Protein AF-A0A931D4Q6-F1 (afdb_monomer_lite)

Structure (mmCIF, N/CA/C/O backbone):
data_AF-A0A931D4Q6-F1
#
_entry.id   AF-A0A931D4Q6-F1
#
loop_
_atom_site.group_PDB
_atom_site.id
_atom_site.type_symbol
_atom_site.label_atom_id
_atom_site.label_alt_id
_atom_site.label_comp_id
_atom_site.label_asym_id
_atom_site.label_entity_id
_atom_site.label_seq_id
_atom_site.pdbx_PDB_ins_code
_atom_site.Cartn_x
_atom_site.Cartn_y
_atom_site.Cartn_z
_atom_site.occupancy
_atom_site.B_iso_or_equiv
_atom_site.auth_seq_id
_atom_site.auth_comp_id
_atom_site.auth_asym_id
_atom_site.auth_atom_id
_atom_site.pdbx_PDB_model_num
ATOM 1 N N . MET A 1 1 ? 23.719 5.976 -15.343 1.00 78.69 1 MET A N 1
ATOM 2 C CA . MET A 1 1 ? 23.762 5.228 -14.069 1.00 78.69 1 MET A CA 1
ATOM 3 C C . MET A 1 1 ? 22.347 4.775 -13.748 1.00 78.69 1 MET A C 1
ATOM 5 O O . MET A 1 1 ? 21.441 5.585 -13.925 1.00 78.69 1 MET A O 1
ATOM 9 N N . TYR A 1 2 ? 22.153 3.505 -13.387 1.00 83.56 2 TYR A N 1
ATOM 10 C CA . TYR A 1 2 ? 20.836 2.951 -13.054 1.00 83.56 2 TYR A CA 1
ATOM 11 C C . TYR A 1 2 ? 20.395 3.385 -11.654 1.00 83.56 2 TYR A C 1
ATOM 13 O O . TYR A 1 2 ? 21.228 3.593 -10.770 1.00 83.56 2 TYR A O 1
ATOM 21 N N . THR A 1 3 ? 19.091 3.566 -11.468 1.00 85.38 3 THR A N 1
ATOM 22 C CA . THR A 1 3 ? 18.492 3.861 -10.164 1.00 85.38 3 THR A CA 1
ATOM 23 C C . THR A 1 3 ? 18.219 2.570 -9.409 1.00 85.38 3 THR A C 1
ATOM 25 O O . THR A 1 3 ? 17.845 1.569 -10.011 1.00 85.38 3 THR A O 1
ATOM 28 N N . HIS A 1 4 ? 18.398 2.580 -8.091 1.00 84.50 4 HIS A N 1
ATOM 29 C CA . HIS A 1 4 ? 18.033 1.431 -7.271 1.00 84.50 4 HIS A CA 1
ATOM 30 C C . HIS A 1 4 ? 16.510 1.262 -7.248 1.00 84.50 4 HIS A C 1
ATOM 32 O O . HIS A 1 4 ? 15.784 2.244 -7.085 1.00 84.50 4 HIS A O 1
ATOM 38 N N . VAL A 1 5 ? 16.045 0.026 -7.400 1.00 84.94 5 VAL A N 1
ATOM 39 C CA . VAL A 1 5 ? 14.628 -0.324 -7.376 1.00 84.94 5 VAL A CA 1
ATOM 40 C C . VAL A 1 5 ? 14.396 -1.289 -6.224 1.00 84.94 5 VAL A C 1
ATOM 42 O O . VAL A 1 5 ? 15.001 -2.356 -6.167 1.00 84.94 5 VAL A O 1
ATOM 45 N N . ASP A 1 6 ? 13.523 -0.897 -5.303 1.00 86.38 6 ASP A N 1
ATOM 46 C CA . ASP A 1 6 ? 13.197 -1.676 -4.113 1.00 86.38 6 ASP A CA 1
ATOM 47 C C . ASP A 1 6 ? 11.685 -1.902 -4.030 1.00 86.38 6 ASP A C 1
ATOM 49 O O . ASP A 1 6 ? 10.923 -1.034 -3.601 1.00 86.38 6 ASP A O 1
ATOM 53 N N . TYR A 1 7 ? 11.263 -3.098 -4.439 1.00 85.44 7 TYR A N 1
ATOM 54 C CA . TYR A 1 7 ? 9.887 -3.573 -4.292 1.00 85.44 7 TYR A CA 1
ATOM 55 C C . TYR A 1 7 ? 9.625 -4.250 -2.949 1.00 85.44 7 TYR A C 1
ATOM 57 O O . TYR A 1 7 ? 8.474 -4.347 -2.518 1.00 85.44 7 TYR A O 1
ATOM 65 N N . LEU A 1 8 ? 10.674 -4.720 -2.272 1.00 88.50 8 LEU A N 1
ATOM 66 C CA . LEU A 1 8 ? 10.528 -5.517 -1.064 1.00 88.50 8 LEU A CA 1
ATOM 67 C C . LEU A 1 8 ? 10.003 -4.654 0.079 1.00 88.50 8 LEU A C 1
ATOM 69 O O . LEU A 1 8 ? 9.020 -5.019 0.723 1.00 88.50 8 LEU A O 1
ATOM 73 N N . THR A 1 9 ? 10.612 -3.491 0.304 1.00 90.12 9 THR A N 1
ATOM 74 C CA . THR A 1 9 ? 10.195 -2.575 1.371 1.00 90.12 9 THR A CA 1
ATOM 75 C C . THR A 1 9 ? 8.716 -2.179 1.272 1.00 90.12 9 THR A C 1
ATOM 77 O O . THR A 1 9 ? 7.994 -2.366 2.259 1.00 90.12 9 THR A O 1
ATOM 80 N N . PRO A 1 10 ? 8.205 -1.669 0.132 1.00 91.62 10 PRO A N 1
ATOM 81 C CA . PRO A 1 10 ? 6.794 -1.308 0.035 1.00 91.62 10 PRO A CA 1
ATOM 82 C C . PRO A 1 10 ? 5.855 -2.518 0.118 1.00 91.62 10 PRO A C 1
ATOM 84 O O . PRO A 1 10 ? 4.801 -2.416 0.749 1.00 91.62 10 PRO A O 1
ATOM 87 N N . MET A 1 11 ? 6.232 -3.682 -0.426 1.00 89.75 11 MET A N 1
ATOM 88 C CA . MET A 1 11 ? 5.431 -4.905 -0.276 1.00 89.75 11 MET A CA 1
ATOM 89 C C . MET A 1 11 ? 5.338 -5.364 1.181 1.00 89.75 11 MET A C 1
ATOM 91 O O . MET A 1 11 ? 4.255 -5.719 1.647 1.00 89.75 11 MET A O 1
ATOM 95 N N . VAL A 1 12 ? 6.442 -5.308 1.930 1.00 92.69 12 VAL A N 1
ATOM 96 C CA . VAL A 1 12 ? 6.457 -5.629 3.364 1.00 92.69 12 VAL A CA 1
ATOM 97 C C . VAL A 1 12 ? 5.574 -4.655 4.146 1.00 92.69 12 VAL A C 1
ATOM 99 O O . VAL A 1 12 ? 4.823 -5.089 5.019 1.00 92.69 12 VAL A O 1
ATOM 102 N N . GLN A 1 13 ? 5.598 -3.360 3.814 1.00 91.81 13 GLN A N 1
ATOM 103 C CA . GLN A 1 13 ? 4.713 -2.365 4.434 1.00 91.81 13 GLN A CA 1
ATOM 104 C C . GLN A 1 13 ? 3.234 -2.672 4.175 1.00 91.81 13 GLN A C 1
ATOM 106 O O . GLN A 1 13 ? 2.431 -2.639 5.108 1.00 91.81 13 GLN A O 1
ATOM 111 N N . LEU A 1 14 ? 2.871 -3.034 2.941 1.00 93.12 14 LEU A N 1
ATOM 112 C CA . LEU A 1 14 ? 1.502 -3.434 2.604 1.00 93.12 14 LEU A CA 1
ATOM 113 C C . LEU A 1 14 ? 1.090 -4.723 3.323 1.00 93.12 14 LEU A C 1
ATOM 115 O O . LEU A 1 14 ? -0.003 -4.787 3.884 1.00 93.12 14 LEU A O 1
ATOM 119 N N . GLY A 1 15 ? 1.970 -5.724 3.379 1.00 92.56 15 GLY A N 1
ATOM 120 C CA . GLY A 1 15 ? 1.729 -6.959 4.127 1.00 92.56 15 GLY A CA 1
ATOM 121 C C . GLY A 1 15 ? 1.509 -6.699 5.621 1.00 92.56 15 GLY A C 1
ATOM 122 O O . GLY A 1 15 ? 0.535 -7.181 6.204 1.00 92.56 15 GLY A O 1
ATOM 123 N N . ALA A 1 16 ? 2.356 -5.870 6.237 1.00 93.31 16 ALA A N 1
ATOM 124 C CA . ALA A 1 16 ? 2.199 -5.448 7.626 1.00 93.31 16 ALA A CA 1
ATOM 125 C C . ALA A 1 16 ? 0.885 -4.683 7.849 1.00 93.31 16 ALA A C 1
ATOM 127 O O . ALA A 1 16 ? 0.203 -4.905 8.852 1.00 93.31 16 ALA A O 1
ATOM 128 N N . ALA A 1 17 ? 0.484 -3.837 6.896 1.00 94.12 17 ALA A N 1
ATOM 129 C CA . ALA A 1 17 ? -0.788 -3.131 6.952 1.00 94.12 17 ALA A CA 1
ATOM 130 C C . ALA A 1 17 ? -1.991 -4.084 6.909 1.00 94.12 17 ALA A C 1
ATOM 132 O O . ALA A 1 17 ? -2.940 -3.894 7.671 1.00 94.12 17 ALA A O 1
ATOM 133 N N . VAL A 1 18 ? -1.947 -5.137 6.083 1.00 94.94 18 VAL A N 1
ATOM 134 C CA . VAL A 1 18 ? -2.993 -6.174 6.036 1.00 94.94 18 VAL A CA 1
ATOM 135 C C . VAL A 1 18 ? -3.119 -6.876 7.387 1.00 94.94 18 VAL A C 1
ATOM 137 O O . VAL A 1 18 ? -4.222 -6.973 7.925 1.00 94.94 18 VAL A O 1
ATOM 140 N N . VAL A 1 19 ? -2.002 -7.305 7.984 1.00 95.00 19 VAL A N 1
ATOM 141 C CA . VAL A 1 19 ? -2.004 -7.918 9.325 1.00 95.00 19 VAL A CA 1
ATOM 142 C C . VAL A 1 19 ? -2.563 -6.944 10.368 1.00 95.00 19 VAL A C 1
ATOM 144 O O . VAL A 1 19 ? -3.407 -7.320 11.183 1.00 95.00 19 VAL A O 1
ATOM 147 N N . GLY A 1 20 ? -2.153 -5.675 10.310 1.00 92.31 20 GLY A N 1
ATOM 148 C CA . GLY A 1 20 ? -2.664 -4.621 11.183 1.00 92.31 20 GLY A CA 1
ATOM 149 C C . GLY A 1 20 ? -4.177 -4.431 11.059 1.00 92.31 20 GLY A C 1
ATOM 150 O O . GLY A 1 20 ? -4.874 -4.367 12.072 1.00 92.31 20 GLY A O 1
ATOM 151 N N . LEU A 1 21 ? -4.711 -4.412 9.835 1.00 93.69 21 LEU A N 1
ATOM 152 C CA . LEU A 1 21 ? -6.148 -4.304 9.569 1.00 93.69 21 LEU A CA 1
ATOM 153 C C . LEU A 1 21 ? -6.927 -5.511 10.101 1.00 93.69 21 LEU A C 1
ATOM 155 O O . LEU A 1 21 ? -7.985 -5.327 10.708 1.00 93.69 21 LEU A O 1
ATOM 159 N N . LEU A 1 22 ? -6.389 -6.724 9.944 1.00 94.69 22 LEU A N 1
ATOM 160 C CA . LEU A 1 22 ? -6.999 -7.950 10.468 1.00 94.69 22 LEU A CA 1
ATOM 161 C C . LEU A 1 22 ? -7.127 -7.943 11.995 1.00 94.69 22 LEU A C 1
ATOM 163 O O . LEU A 1 22 ? -8.033 -8.579 12.525 1.00 94.69 22 LEU A O 1
ATOM 167 N N . VAL A 1 23 ? -6.274 -7.206 12.707 1.00 91.94 23 VAL A N 1
ATOM 168 C CA . VAL A 1 23 ? -6.367 -7.041 14.166 1.00 91.94 23 VAL A CA 1
ATOM 169 C C . VAL A 1 23 ? -7.233 -5.834 14.543 1.00 91.94 23 VAL A C 1
ATOM 171 O O . VAL A 1 23 ? -8.088 -5.924 15.430 1.00 91.94 23 VAL A O 1
ATOM 174 N N . ALA A 1 24 ? -7.050 -4.701 13.865 1.00 91.25 24 ALA A N 1
ATOM 175 C CA . ALA A 1 24 ? -7.721 -3.446 14.189 1.00 91.25 24 ALA A CA 1
ATOM 176 C C . ALA A 1 24 ? -9.234 -3.501 13.926 1.00 91.25 24 ALA A C 1
ATOM 178 O O . ALA A 1 24 ? -10.019 -3.028 14.752 1.00 91.25 24 ALA A O 1
ATOM 179 N N . VAL A 1 25 ? -9.662 -4.102 12.810 1.00 92.94 25 VAL A N 1
ATOM 180 C CA . VAL A 1 25 ? -11.081 -4.148 12.427 1.00 92.94 25 VAL A CA 1
ATOM 181 C C . VAL A 1 25 ? -11.914 -4.948 13.438 1.00 92.94 25 VAL A C 1
ATOM 183 O O . VAL A 1 25 ? -12.880 -4.385 13.964 1.00 92.94 25 VAL A O 1
ATOM 186 N N . PRO A 1 26 ? -11.561 -6.196 13.811 1.00 94.31 26 PRO A N 1
ATOM 187 C CA . PRO A 1 26 ? -12.302 -6.931 14.834 1.00 94.31 26 PRO A CA 1
ATOM 188 C C . PRO A 1 26 ? -12.317 -6.224 16.190 1.00 94.31 26 PRO A C 1
ATOM 190 O O . PRO A 1 26 ? -13.357 -6.214 16.850 1.00 94.31 26 PRO A O 1
ATOM 193 N N . LEU A 1 27 ? -11.209 -5.590 16.598 1.00 91.75 27 LEU A N 1
ATOM 194 C CA . LEU A 1 27 ? -11.153 -4.810 17.838 1.00 91.75 27 LEU A CA 1
ATOM 195 C C . LEU A 1 27 ? -12.147 -3.646 17.820 1.00 91.75 27 LEU A C 1
ATOM 197 O O . LEU A 1 27 ? -12.916 -3.477 18.768 1.00 91.75 27 LEU A O 1
ATOM 201 N N . LEU A 1 28 ? -12.183 -2.868 16.739 1.00 91.94 28 LEU A N 1
ATOM 202 C CA . LEU A 1 28 ? -13.109 -1.744 16.602 1.00 91.94 28 LEU A CA 1
ATOM 203 C C . LEU A 1 28 ? -14.567 -2.207 16.545 1.00 91.94 28 LEU A C 1
ATOM 205 O O . LEU A 1 28 ? -15.423 -1.617 17.207 1.00 91.94 28 LEU A O 1
ATOM 209 N N . VAL A 1 29 ? -14.855 -3.297 15.829 1.00 94.50 29 VAL A N 1
ATOM 210 C CA . VAL A 1 29 ? -16.190 -3.913 15.812 1.00 94.50 29 VAL A CA 1
ATOM 211 C C . VAL A 1 29 ? -16.582 -4.373 17.217 1.00 94.50 29 VAL A C 1
ATOM 213 O O . VAL A 1 29 ? -17.692 -4.090 17.674 1.00 94.50 29 VAL A O 1
ATOM 216 N N . HIS A 1 30 ? -15.672 -5.020 17.946 1.00 93.69 30 HIS A N 1
ATOM 217 C CA . HIS A 1 30 ? -15.910 -5.461 19.317 1.00 93.69 30 HIS A CA 1
ATOM 218 C C . HIS A 1 30 ? -16.221 -4.281 20.250 1.00 93.69 30 HIS A C 1
ATOM 220 O O . HIS A 1 30 ? -17.199 -4.318 21.004 1.00 93.69 30 HIS A O 1
ATOM 226 N N . VAL A 1 31 ? -15.445 -3.200 20.157 1.00 92.38 31 VAL A N 1
ATOM 227 C CA . VAL A 1 31 ? -15.681 -1.959 20.905 1.00 92.38 31 VAL A CA 1
ATOM 228 C C . VAL A 1 31 ? -17.038 -1.356 20.551 1.00 92.38 31 VAL A C 1
ATOM 230 O O . VAL A 1 31 ? -17.784 -0.975 21.452 1.00 92.38 31 VAL A O 1
ATOM 233 N N . LEU A 1 32 ? -17.411 -1.323 19.270 1.00 92.31 32 LEU A N 1
ATOM 234 C CA . LEU A 1 32 ? -18.703 -0.805 18.815 1.00 92.31 32 LEU A CA 1
ATOM 235 C C . LEU A 1 32 ? -19.874 -1.610 19.400 1.00 92.31 32 LEU A C 1
ATOM 237 O O . LEU A 1 32 ? -20.861 -1.038 19.874 1.00 92.31 32 LEU A O 1
ATOM 241 N N . LEU A 1 33 ? -19.764 -2.940 19.411 1.00 93.06 33 LEU A N 1
ATOM 242 C CA . LEU A 1 33 ? -20.759 -3.828 20.015 1.00 93.06 33 LEU A CA 1
ATOM 243 C C . LEU A 1 33 ? -20.865 -3.598 21.527 1.00 93.06 33 LEU A C 1
ATOM 245 O O . LEU A 1 33 ? -21.971 -3.485 22.065 1.00 93.06 33 LEU A O 1
ATOM 249 N N . ARG A 1 34 ? -19.725 -3.473 22.213 1.00 90.25 34 ARG A N 1
ATOM 250 C CA . ARG A 1 34 ? -19.668 -3.213 23.656 1.00 90.25 34 ARG A CA 1
ATOM 251 C C . ARG A 1 34 ? -20.221 -1.829 24.001 1.00 90.25 34 ARG A C 1
ATOM 253 O O . ARG A 1 34 ? -20.958 -1.696 24.976 1.00 90.25 34 ARG A O 1
ATOM 260 N N . TRP A 1 35 ? -19.966 -0.827 23.164 1.00 89.06 35 TRP A N 1
ATOM 261 C CA . TRP A 1 35 ? -20.531 0.515 23.280 1.00 89.06 35 TRP A CA 1
ATOM 262 C C . TRP A 1 35 ? -22.053 0.506 23.121 1.00 89.06 35 TRP A C 1
ATOM 264 O O . TRP A 1 35 ? -22.768 1.085 23.939 1.00 89.06 35 TRP A O 1
ATOM 274 N N . ARG A 1 36 ? -22.579 -0.206 22.114 1.00 89.75 36 ARG A N 1
ATOM 275 C CA . ARG A 1 36 ? -24.031 -0.369 21.919 1.00 89.75 36 ARG A CA 1
ATOM 276 C C . ARG A 1 36 ? -24.703 -1.014 23.132 1.00 89.75 36 ARG A C 1
ATOM 278 O O . ARG A 1 36 ? -25.761 -0.543 23.542 1.00 89.75 36 ARG A O 1
ATOM 285 N N . ARG A 1 37 ? -24.087 -2.045 23.724 1.00 87.19 37 ARG A N 1
ATOM 286 C CA . ARG A 1 37 ? -24.576 -2.681 24.963 1.00 87.19 37 ARG A CA 1
ATOM 287 C C . ARG A 1 37 ? -24.532 -1.712 26.146 1.00 87.19 37 ARG A C 1
ATOM 289 O O . ARG A 1 37 ? -25.558 -1.488 26.773 1.00 87.19 37 ARG A O 1
ATOM 296 N N . TYR A 1 38 ? -23.408 -1.028 26.355 1.00 86.00 38 TYR A N 1
ATOM 297 C CA . TYR A 1 38 ? -23.258 -0.028 27.418 1.00 86.00 38 TYR A CA 1
ATOM 298 C C . TYR A 1 38 ? -24.308 1.097 27.343 1.00 86.00 38 TYR A C 1
ATOM 300 O O . TYR A 1 38 ? -24.816 1.557 28.365 1.00 86.00 38 TYR A O 1
ATOM 308 N N . ARG A 1 39 ? -24.699 1.524 26.132 1.00 84.38 39 ARG A N 1
ATOM 309 C CA . ARG A 1 39 ? -25.776 2.514 25.940 1.00 84.38 39 ARG A CA 1
ATOM 310 C C . ARG A 1 39 ? -27.181 1.983 26.234 1.00 84.38 39 ARG A C 1
ATOM 312 O O . ARG A 1 39 ? -28.083 2.803 26.400 1.00 84.38 39 ARG A O 1
ATOM 319 N N . ARG A 1 40 ? -27.382 0.666 26.287 1.00 87.31 40 ARG A N 1
ATOM 320 C CA . ARG A 1 40 ? -28.654 0.026 26.663 1.00 87.31 40 ARG A CA 1
ATOM 321 C C . ARG A 1 40 ? -28.713 -0.338 28.148 1.00 87.31 40 ARG A C 1
ATOM 323 O O . ARG A 1 40 ? -29.810 -0.442 28.681 1.00 87.31 40 ARG A O 1
ATOM 330 N N . ASP A 1 41 ? -27.566 -0.455 28.817 1.00 84.38 41 ASP A N 1
ATOM 331 C CA . ASP A 1 41 ? -27.495 -0.731 30.255 1.00 84.38 41 ASP A CA 1
ATOM 332 C C . ASP A 1 41 ? -28.210 0.357 31.080 1.00 84.38 41 ASP A C 1
ATOM 334 O O . ASP A 1 41 ? -28.136 1.556 30.765 1.00 84.38 41 ASP A O 1
ATOM 338 N N . SER A 1 42 ? -28.873 -0.067 32.162 1.00 77.75 42 SER A N 1
ATOM 339 C CA . SER A 1 42 ? -29.510 0.810 33.150 1.00 77.75 42 SER A CA 1
ATOM 340 C C . SER A 1 42 ? -28.471 1.668 33.888 1.00 77.75 42 SER A C 1
ATOM 342 O O . SER A 1 42 ? -27.294 1.313 33.976 1.00 77.75 42 SER A O 1
ATOM 344 N N . ARG A 1 43 ? -28.883 2.829 34.427 1.00 73.00 43 ARG A N 1
ATOM 345 C CA . ARG A 1 43 ? -27.957 3.811 35.037 1.00 73.00 43 ARG A CA 1
ATOM 346 C C . ARG A 1 43 ? -27.068 3.213 36.140 1.00 73.00 43 ARG A C 1
ATOM 348 O O . ARG A 1 43 ? -25.912 3.605 36.229 1.00 73.00 43 ARG A O 1
ATOM 355 N N . GLY A 1 44 ? -27.563 2.234 36.905 1.00 71.56 44 GLY A N 1
ATOM 356 C CA . GLY A 1 44 ? -26.799 1.560 37.966 1.00 71.56 44 GLY A CA 1
ATOM 357 C C . GLY A 1 44 ? -25.662 0.653 37.474 1.00 71.56 44 GLY A C 1
ATOM 358 O O . GLY A 1 44 ? -24.711 0.416 38.208 1.00 71.56 44 GLY A O 1
ATOM 359 N N . LEU A 1 45 ? -25.709 0.186 36.221 1.00 72.69 45 LEU A N 1
ATOM 360 C CA . LEU A 1 45 ? -24.676 -0.670 35.619 1.00 72.69 45 LEU A CA 1
ATOM 361 C C . LEU A 1 45 ? -23.604 0.134 34.853 1.00 72.69 45 LEU A C 1
ATOM 363 O O . LEU A 1 45 ? -22.565 -0.407 34.459 1.00 72.69 45 LEU A O 1
ATOM 367 N N . ARG A 1 46 ? -23.826 1.441 34.653 1.00 77.00 46 ARG A N 1
ATOM 368 C CA . ARG A 1 46 ? -22.905 2.352 33.957 1.00 77.00 46 ARG A CA 1
ATOM 369 C C . ARG A 1 46 ? -21.857 2.916 34.908 1.00 77.00 46 ARG A C 1
ATOM 371 O O . ARG A 1 46 ? -21.929 4.066 35.327 1.00 77.00 46 ARG A O 1
ATOM 378 N N . THR A 1 47 ? -20.839 2.122 35.210 1.00 83.06 47 THR A N 1
ATOM 379 C CA . THR A 1 47 ? -19.718 2.573 36.046 1.00 83.06 47 THR A CA 1
ATOM 380 C C . THR A 1 47 ? -18.673 3.357 35.243 1.00 83.06 47 THR A C 1
ATOM 382 O O . THR A 1 47 ? -18.521 3.170 34.029 1.00 83.06 47 THR A O 1
ATOM 385 N N . TYR A 1 48 ? -17.913 4.221 35.930 1.00 82.62 48 TYR A N 1
ATOM 386 C CA . TYR A 1 48 ? -16.778 4.945 35.339 1.00 82.62 48 TYR A CA 1
ATOM 387 C C . TYR A 1 48 ? -15.717 3.984 34.786 1.00 82.62 48 TYR A C 1
ATOM 389 O O . TYR A 1 48 ? -15.261 4.158 33.660 1.00 82.62 48 TYR A O 1
ATOM 397 N N . GLN A 1 49 ? -15.398 2.914 35.522 1.00 83.50 49 GLN A N 1
ATOM 398 C CA . GLN A 1 49 ? -14.424 1.901 35.098 1.00 83.50 49 GLN A CA 1
ATOM 399 C C . GLN A 1 49 ? -14.803 1.240 33.762 1.00 83.50 49 GLN A C 1
ATOM 401 O O . GLN A 1 49 ? -13.952 1.079 32.887 1.00 83.50 49 GLN A O 1
ATOM 406 N N . ARG A 1 50 ? -16.090 0.915 33.553 1.00 82.25 50 ARG A N 1
ATOM 407 C CA . ARG A 1 50 ? -16.570 0.369 32.270 1.00 82.25 50 ARG A CA 1
ATOM 408 C C . ARG A 1 50 ? -16.428 1.373 31.129 1.00 82.25 50 ARG A C 1
ATOM 410 O O . ARG A 1 50 ? -16.037 0.983 30.031 1.00 82.25 50 ARG A O 1
ATOM 417 N N . ARG A 1 51 ? -16.713 2.654 31.385 1.00 85.62 51 ARG A N 1
ATOM 418 C CA . ARG A 1 51 ? -16.545 3.725 30.395 1.00 85.62 51 ARG A CA 1
ATOM 419 C C . ARG A 1 51 ? -15.071 3.921 30.039 1.00 85.62 51 ARG A C 1
ATOM 421 O O . ARG A 1 51 ? -14.749 3.947 28.860 1.00 85.62 51 ARG A O 1
ATOM 428 N N . ALA A 1 52 ? -14.187 4.007 31.031 1.00 85.38 52 ALA A N 1
ATOM 429 C CA . ALA A 1 52 ? -12.748 4.154 30.822 1.00 85.38 52 ALA A CA 1
ATOM 430 C C . ALA A 1 52 ? -12.164 2.974 30.026 1.00 85.38 52 ALA A C 1
ATOM 432 O O . ALA A 1 52 ? -11.464 3.195 29.046 1.00 85.38 52 ALA A O 1
ATOM 433 N N . SER A 1 53 ? -12.537 1.734 30.364 1.00 88.88 53 SER A N 1
ATOM 434 C CA . SER A 1 53 ? -12.134 0.533 29.613 1.00 88.88 53 SER A CA 1
ATOM 435 C C . SER A 1 53 ? -12.600 0.549 28.150 1.00 88.88 53 SER A C 1
ATOM 437 O O . SER A 1 53 ? -11.874 0.096 27.268 1.00 88.88 53 SER A O 1
ATOM 439 N N . LEU A 1 54 ? -13.801 1.066 27.873 1.00 89.69 54 LEU A N 1
ATOM 440 C CA . LEU A 1 54 ? -14.287 1.251 26.503 1.00 89.69 54 LEU A CA 1
ATOM 441 C C . LEU A 1 54 ? -13.445 2.277 25.737 1.00 89.69 54 LEU A C 1
ATOM 443 O O . LEU A 1 54 ? -13.094 2.024 24.589 1.00 89.69 54 LEU A O 1
ATOM 447 N N . TRP A 1 55 ? -13.101 3.404 26.366 1.00 90.06 55 TRP A N 1
ATOM 448 C CA . TRP A 1 55 ? -12.264 4.435 25.746 1.00 90.06 55 TRP A CA 1
ATOM 449 C C . TRP A 1 55 ? -10.838 3.961 25.484 1.00 90.06 55 TRP A C 1
ATOM 451 O O . TRP A 1 55 ? -10.306 4.256 24.420 1.00 90.06 55 TRP A O 1
ATOM 461 N N . THR A 1 56 ? -10.227 3.204 26.399 1.00 90.88 56 THR A N 1
ATOM 462 C CA . THR A 1 56 ? 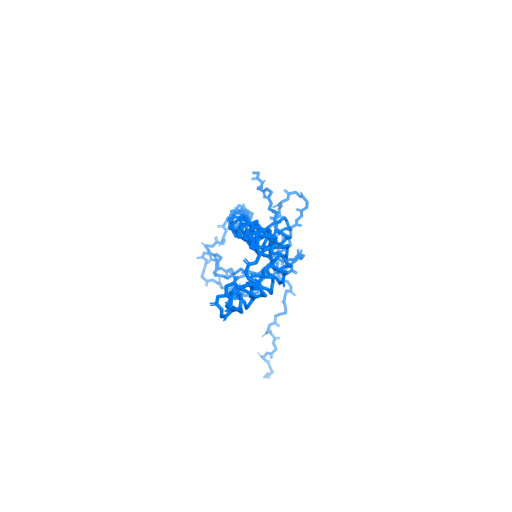-8.878 2.666 26.169 1.00 90.88 56 THR A CA 1
ATOM 463 C C . THR A 1 56 ? -8.871 1.652 25.033 1.00 90.88 56 THR A C 1
ATOM 465 O O . THR A 1 56 ? -8.032 1.750 24.145 1.00 90.88 56 THR A O 1
ATOM 468 N N . GLN A 1 57 ? -9.841 0.733 24.989 1.00 90.38 57 GLN A N 1
ATOM 469 C CA . GLN A 1 57 ? -9.965 -0.212 23.874 1.00 90.38 57 GLN A CA 1
ATOM 470 C C . GLN A 1 57 ? -10.244 0.497 22.543 1.00 90.38 57 GLN A C 1
ATOM 472 O O . GLN A 1 57 ? -9.651 0.139 21.528 1.00 90.38 57 GLN A O 1
ATOM 477 N N . ALA A 1 58 ? -11.108 1.519 22.545 1.00 91.44 58 ALA A N 1
ATOM 478 C CA . ALA A 1 58 ? -11.362 2.344 21.367 1.00 91.44 58 ALA A CA 1
ATOM 479 C C . ALA A 1 58 ? -10.088 3.057 20.896 1.00 91.44 58 ALA A C 1
ATOM 481 O O . ALA A 1 58 ? -9.786 3.038 19.708 1.00 91.44 58 ALA A O 1
ATOM 482 N N . GLY A 1 59 ? -9.329 3.642 21.828 1.00 92.19 59 GLY A N 1
ATOM 483 C CA . GLY A 1 59 ? -8.073 4.331 21.544 1.00 92.19 59 GLY A CA 1
ATOM 484 C C . GLY A 1 59 ? -7.018 3.401 20.950 1.00 92.19 59 GLY A C 1
ATOM 485 O O . GLY A 1 59 ? -6.424 3.741 19.934 1.00 92.19 59 GLY A O 1
ATOM 486 N N . VAL A 1 60 ? -6.838 2.204 21.518 1.00 93.25 60 VAL A N 1
ATOM 487 C CA . VAL A 1 60 ? -5.906 1.193 20.986 1.00 93.25 60 VAL A CA 1
ATOM 488 C C . VAL A 1 60 ? -6.324 0.741 19.586 1.00 93.25 60 VAL A C 1
ATOM 490 O O . VAL A 1 60 ? -5.491 0.712 18.684 1.00 93.25 60 VAL A O 1
ATOM 493 N N . GLY A 1 61 ? -7.610 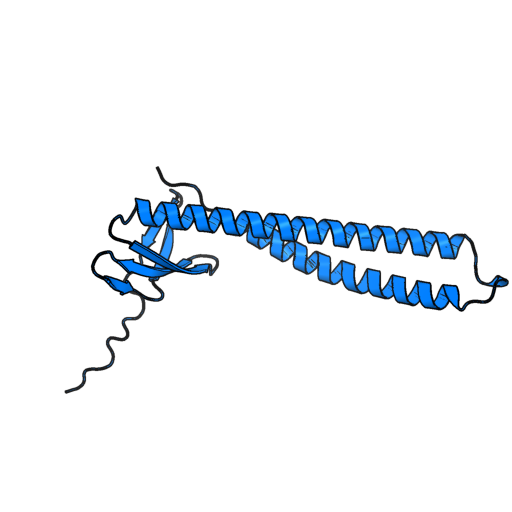0.441 19.373 1.00 91.88 61 GLY A N 1
ATOM 494 C CA . GLY A 1 61 ? -8.118 0.055 18.054 1.00 91.88 61 GLY A CA 1
ATOM 495 C C . GLY A 1 61 ? -7.964 1.165 17.010 1.00 91.88 61 GLY A C 1
ATOM 496 O O . GLY A 1 61 ? -7.556 0.899 15.882 1.00 91.88 61 GLY A O 1
ATOM 497 N N . ALA A 1 62 ? -8.235 2.417 17.389 1.00 92.94 62 ALA A N 1
ATOM 498 C CA . ALA A 1 62 ? -8.075 3.572 16.511 1.00 92.94 62 ALA A CA 1
ATOM 499 C C . ALA A 1 62 ? -6.600 3.834 16.175 1.00 92.94 62 ALA A C 1
ATOM 501 O O . ALA A 1 62 ? -6.275 4.051 15.013 1.00 92.94 62 ALA A O 1
ATOM 502 N N . ALA A 1 63 ? -5.703 3.762 17.162 1.00 93.56 63 ALA A N 1
ATOM 503 C CA . ALA A 1 63 ? -4.267 3.917 16.943 1.00 93.56 63 ALA A CA 1
ATOM 504 C C . ALA A 1 63 ? -3.715 2.829 16.008 1.00 93.56 63 ALA A C 1
ATOM 506 O O . ALA A 1 63 ? -2.978 3.142 15.075 1.00 93.56 63 ALA A O 1
ATOM 507 N N . ALA A 1 64 ? -4.124 1.570 16.205 1.00 93.06 64 ALA A N 1
ATOM 508 C CA . ALA A 1 64 ? -3.749 0.465 15.325 1.00 93.06 64 ALA A CA 1
ATOM 509 C C . ALA A 1 64 ? -4.253 0.675 13.887 1.00 93.06 64 ALA A C 1
ATOM 511 O O . ALA A 1 64 ? -3.506 0.456 12.935 1.00 93.06 64 ALA A O 1
ATOM 512 N N . LEU A 1 65 ? -5.492 1.154 13.723 1.00 94.81 65 LEU A N 1
ATOM 513 C CA . LEU A 1 65 ? -6.051 1.467 12.408 1.00 94.81 65 LEU A CA 1
ATOM 514 C C . LEU A 1 65 ? -5.280 2.598 11.715 1.00 94.81 65 LEU A C 1
ATOM 516 O O . LEU A 1 65 ? -4.954 2.479 10.539 1.00 94.81 65 LEU A O 1
ATOM 520 N N . VAL A 1 66 ? -4.967 3.679 12.435 1.00 96.25 66 VAL A N 1
ATOM 521 C CA . VAL A 1 66 ? -4.187 4.803 11.893 1.00 96.25 66 VAL A CA 1
ATOM 522 C C . VAL A 1 66 ? -2.808 4.331 11.442 1.00 96.25 66 VAL A C 1
ATOM 524 O O . VAL A 1 66 ? -2.385 4.663 10.339 1.00 96.25 66 VAL A O 1
ATOM 527 N N . LEU A 1 67 ? -2.126 3.519 12.251 1.00 95.38 67 LEU A N 1
ATOM 528 C CA . LEU A 1 67 ? -0.813 2.986 11.896 1.00 95.38 67 LEU A CA 1
ATOM 529 C C . LEU A 1 67 ? -0.876 2.094 10.647 1.00 95.38 67 LEU A C 1
ATOM 531 O O . LEU A 1 67 ? -0.037 2.233 9.758 1.00 95.38 67 LEU A O 1
ATOM 535 N N . ALA A 1 68 ? -1.899 1.243 10.535 1.00 94.69 68 ALA A N 1
ATOM 536 C CA . ALA A 1 68 ? -2.114 0.439 9.335 1.00 94.69 68 ALA A CA 1
ATOM 537 C C . ALA A 1 68 ? -2.351 1.319 8.096 1.00 94.69 68 ALA A C 1
ATOM 539 O O . ALA A 1 68 ? -1.743 1.079 7.058 1.00 94.69 68 ALA A O 1
ATOM 540 N N . LEU A 1 69 ? -3.164 2.376 8.205 1.00 95.69 69 LEU A N 1
ATOM 541 C CA . LEU A 1 69 ? -3.408 3.317 7.104 1.00 95.69 69 LEU A CA 1
ATOM 542 C C . LEU A 1 69 ? -2.137 4.048 6.661 1.00 95.69 69 LEU A C 1
ATOM 544 O O . LEU A 1 69 ? -1.917 4.208 5.462 1.00 95.69 69 LEU A O 1
ATOM 548 N N . VAL A 1 70 ? -1.288 4.458 7.608 1.00 96.69 70 VAL A N 1
ATOM 549 C CA . VAL A 1 70 ? 0.013 5.066 7.296 1.00 96.69 70 VAL A CA 1
ATOM 550 C C . VAL A 1 70 ? 0.889 4.087 6.516 1.00 96.69 70 VAL A C 1
ATOM 552 O O . VAL A 1 70 ? 1.478 4.486 5.516 1.00 96.69 70 VAL A O 1
ATOM 555 N N . MET A 1 71 ? 0.926 2.811 6.914 1.00 95.06 71 MET A N 1
ATOM 556 C CA . MET A 1 71 ? 1.680 1.785 6.188 1.00 95.06 71 MET A CA 1
ATOM 557 C C . MET A 1 71 ? 1.118 1.492 4.795 1.00 95.06 71 MET A C 1
ATOM 559 O O . MET A 1 71 ? 1.895 1.292 3.864 1.00 95.06 71 MET A O 1
ATOM 563 N N . VAL A 1 72 ? -0.209 1.515 4.618 1.00 95.94 72 VAL A N 1
ATOM 564 C CA . VAL A 1 72 ? -0.809 1.425 3.277 1.00 95.94 72 VAL A CA 1
ATOM 565 C C . VAL A 1 72 ? -0.347 2.596 2.417 1.00 95.94 72 VAL A C 1
ATOM 567 O O . VAL A 1 72 ? 0.142 2.389 1.310 1.00 95.94 72 VAL A O 1
ATOM 570 N N . ALA A 1 73 ? -0.469 3.823 2.926 1.00 95.69 73 ALA A N 1
ATOM 571 C CA . ALA A 1 73 ? -0.098 5.017 2.179 1.00 95.69 73 ALA A CA 1
ATOM 572 C C . ALA A 1 73 ? 1.391 5.015 1.803 1.00 95.69 73 ALA A C 1
ATOM 574 O O . ALA A 1 73 ? 1.731 5.273 0.650 1.00 95.69 73 ALA A O 1
ATOM 575 N N . SER A 1 74 ? 2.278 4.678 2.745 1.00 94.00 74 SER A N 1
ATOM 576 C CA . SER A 1 74 ? 3.716 4.608 2.473 1.00 94.00 74 SER A CA 1
ATOM 577 C C . SER A 1 74 ? 4.061 3.485 1.495 1.00 94.00 74 SER A C 1
ATOM 579 O O . SER A 1 74 ? 4.865 3.705 0.591 1.00 94.00 74 SER A O 1
ATOM 581 N N . GLY A 1 75 ? 3.419 2.320 1.626 1.00 92.69 75 GLY A N 1
ATOM 582 C CA . GLY A 1 75 ? 3.630 1.178 0.740 1.00 92.69 75 GLY A CA 1
ATOM 583 C C . GLY A 1 75 ? 3.215 1.478 -0.699 1.00 92.69 75 GLY A C 1
ATOM 584 O O . GLY A 1 75 ? 3.969 1.196 -1.624 1.00 92.69 75 GLY A O 1
ATOM 585 N N . LEU A 1 76 ? 2.066 2.134 -0.896 1.00 94.12 76 LEU A N 1
ATOM 586 C CA . LEU A 1 76 ? 1.603 2.548 -2.225 1.00 94.12 76 LEU A CA 1
ATOM 587 C C . LEU A 1 76 ? 2.543 3.573 -2.873 1.00 94.12 76 LEU A C 1
ATOM 589 O O . LEU A 1 76 ? 2.893 3.424 -4.041 1.00 94.12 76 LEU A O 1
ATOM 593 N N . VAL A 1 77 ? 2.998 4.577 -2.118 1.00 95.00 77 VAL A N 1
ATOM 594 C CA . VAL A 1 77 ? 3.977 5.560 -2.619 1.00 95.00 77 VAL A CA 1
ATOM 595 C C . VAL A 1 77 ? 5.310 4.887 -2.956 1.00 95.00 77 VAL A C 1
ATOM 597 O O . VAL A 1 77 ? 5.948 5.240 -3.945 1.00 95.00 77 VAL A O 1
ATOM 600 N N . GLY A 1 78 ? 5.746 3.917 -2.150 1.00 91.88 78 GLY A N 1
ATOM 601 C CA . GLY A 1 78 ? 6.966 3.162 -2.415 1.00 91.88 78 GLY A CA 1
ATOM 602 C C . GLY A 1 78 ? 6.869 2.306 -3.680 1.00 91.88 78 GLY A C 1
ATOM 603 O O . GLY A 1 78 ? 7.807 2.323 -4.470 1.00 91.88 78 GLY A O 1
ATOM 604 N N . LEU A 1 79 ? 5.731 1.638 -3.917 1.00 90.56 79 LEU A N 1
ATOM 605 C CA . LEU A 1 79 ? 5.484 0.896 -5.162 1.00 90.56 79 LEU A CA 1
ATOM 606 C C . LEU A 1 79 ? 5.552 1.812 -6.386 1.00 90.56 79 LEU A C 1
ATOM 608 O O . LEU A 1 79 ? 6.276 1.505 -7.324 1.00 90.56 79 LEU A O 1
ATOM 612 N N . GLN A 1 80 ? 4.882 2.966 -6.341 1.00 90.88 80 GLN A N 1
ATOM 613 C CA . GLN A 1 80 ? 4.903 3.928 -7.449 1.00 90.88 80 GLN A CA 1
ATOM 614 C C . GLN A 1 80 ? 6.327 4.379 -7.793 1.00 90.88 80 GLN A C 1
ATOM 616 O O . GLN A 1 80 ? 6.710 4.401 -8.958 1.00 90.88 80 GLN A O 1
ATOM 621 N N . ARG A 1 81 ? 7.144 4.684 -6.778 1.00 91.00 81 ARG A N 1
ATOM 622 C CA . ARG A 1 81 ? 8.549 5.066 -6.991 1.00 91.00 81 ARG A CA 1
ATOM 623 C C . ARG A 1 81 ? 9.388 3.928 -7.561 1.00 91.00 81 ARG A C 1
ATOM 625 O O . ARG A 1 81 ? 10.276 4.183 -8.370 1.00 91.00 81 ARG A O 1
ATOM 632 N N . ALA A 1 82 ? 9.143 2.697 -7.117 1.00 87.88 82 ALA A N 1
ATOM 633 C CA . ALA A 1 82 ? 9.835 1.526 -7.635 1.00 87.88 82 ALA A CA 1
ATOM 634 C C . ALA A 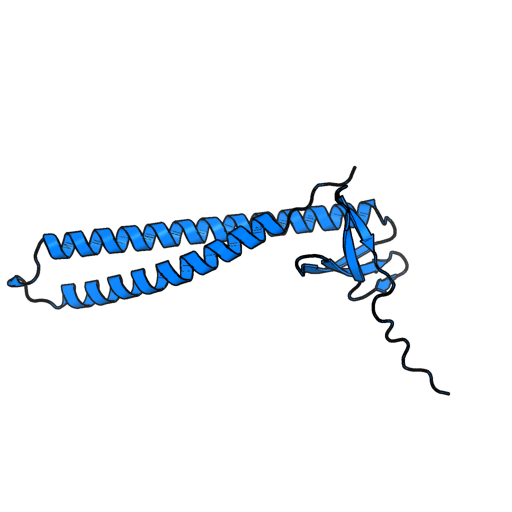1 82 ? 9.487 1.298 -9.118 1.00 87.88 82 ALA A C 1
ATOM 636 O O . ALA A 1 82 ? 10.400 1.097 -9.917 1.00 87.88 82 ALA A O 1
ATOM 637 N N . ASP A 1 83 ? 8.213 1.451 -9.496 1.00 87.44 83 ASP A N 1
ATOM 638 C CA . ASP A 1 83 ? 7.743 1.357 -10.886 1.00 87.44 83 ASP A CA 1
ATOM 639 C C . ASP A 1 83 ? 8.367 2.429 -11.776 1.00 87.44 83 ASP A C 1
ATOM 641 O O . ASP A 1 83 ? 8.932 2.119 -12.825 1.00 87.44 83 ASP A O 1
ATOM 645 N N . GLU A 1 84 ? 8.350 3.688 -11.334 1.00 89.44 84 GLU A N 1
ATOM 646 C CA . GLU A 1 84 ? 8.993 4.792 -12.052 1.00 89.44 84 GLU A CA 1
ATOM 647 C C . GLU A 1 84 ? 10.493 4.537 -12.262 1.00 89.44 84 GLU A C 1
ATOM 649 O O . GLU A 1 84 ? 11.019 4.746 -13.359 1.00 89.44 84 GLU A O 1
ATOM 654 N N . ALA A 1 85 ? 11.189 4.049 -11.232 1.00 88.69 85 ALA A N 1
ATOM 655 C CA . ALA A 1 85 ? 12.615 3.747 -11.303 1.00 88.69 85 ALA A CA 1
ATOM 656 C C . ALA A 1 85 ? 12.916 2.540 -12.209 1.00 88.69 85 ALA A C 1
ATOM 658 O O . ALA A 1 85 ? 13.898 2.569 -12.955 1.00 88.69 85 ALA A O 1
ATOM 659 N N . MET A 1 86 ? 12.070 1.506 -12.194 1.00 85.50 86 MET A N 1
ATOM 660 C CA . MET A 1 86 ? 12.175 0.357 -13.095 1.00 85.50 86 MET A CA 1
ATOM 661 C C . MET A 1 86 ? 11.986 0.787 -14.552 1.00 85.50 86 MET A C 1
ATOM 663 O O . MET A 1 86 ? 12.847 0.513 -15.386 1.00 85.50 86 MET A O 1
ATOM 667 N N . ILE A 1 87 ? 10.911 1.517 -14.856 1.00 86.38 87 ILE A N 1
ATOM 668 C CA . ILE A 1 87 ? 10.620 2.006 -16.211 1.00 86.38 87 ILE A CA 1
ATOM 669 C C . ILE A 1 87 ? 11.760 2.905 -16.710 1.00 86.38 87 ILE A C 1
ATOM 671 O O . ILE A 1 87 ? 12.222 2.762 -17.843 1.00 86.38 87 ILE A O 1
ATOM 675 N N . ALA A 1 88 ? 12.277 3.795 -15.858 1.00 88.75 88 ALA A N 1
ATOM 676 C CA . ALA A 1 88 ? 13.415 4.643 -16.201 1.00 88.75 88 ALA A CA 1
ATOM 677 C C . ALA A 1 88 ? 14.697 3.838 -16.479 1.00 88.75 88 ALA A C 1
ATOM 679 O O . ALA A 1 88 ? 15.481 4.211 -17.356 1.00 88.75 88 ALA A O 1
ATOM 680 N N . ASN A 1 89 ? 14.928 2.742 -15.752 1.00 88.00 89 ASN A N 1
ATOM 681 C CA . ASN A 1 89 ? 16.055 1.849 -16.007 1.00 88.00 89 ASN A CA 1
ATOM 682 C 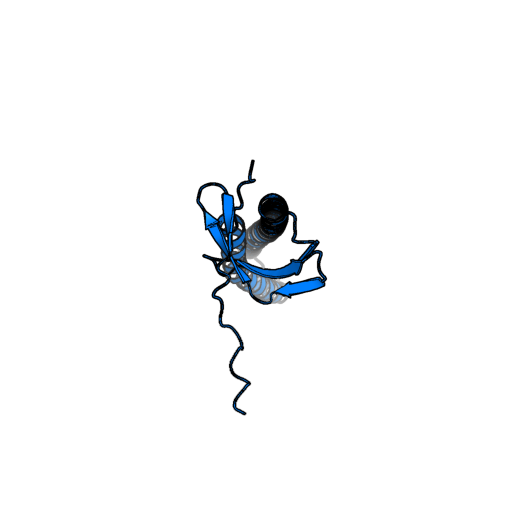C . ASN A 1 89 ? 15.886 1.065 -17.311 1.00 88.00 89 ASN A C 1
ATOM 684 O O . ASN A 1 89 ? 16.865 0.939 -18.044 1.00 88.00 89 ASN A O 1
ATOM 688 N N . ILE A 1 90 ? 14.671 0.606 -17.628 1.00 85.56 90 ILE A N 1
ATOM 689 C CA . ILE A 1 90 ? 14.361 -0.083 -18.889 1.00 85.56 90 ILE A CA 1
ATOM 690 C C . ILE A 1 90 ? 14.635 0.840 -20.078 1.00 85.56 90 ILE A C 1
ATOM 692 O O . ILE A 1 90 ? 15.435 0.477 -20.933 1.00 85.56 90 ILE A O 1
ATOM 696 N N . HIS A 1 91 ? 14.085 2.060 -20.096 1.00 86.31 91 HIS A N 1
ATOM 697 C CA . HIS A 1 91 ? 14.349 3.018 -21.182 1.00 86.31 91 HIS A CA 1
ATOM 698 C C . HIS A 1 91 ? 15.835 3.389 -21.308 1.00 86.31 91 HIS A C 1
ATOM 700 O O . HIS A 1 91 ? 16.310 3.730 -22.388 1.00 86.31 91 HIS A O 1
ATOM 706 N N . ARG A 1 92 ? 16.589 3.347 -20.201 1.00 86.12 92 ARG A N 1
ATOM 707 C CA . ARG A 1 92 ? 18.029 3.632 -20.212 1.00 86.12 92 ARG A CA 1
ATOM 708 C C . ARG A 1 92 ? 18.852 2.469 -20.767 1.00 86.12 92 ARG A C 1
ATOM 710 O O . ARG A 1 92 ? 19.838 2.727 -21.450 1.00 86.12 92 ARG A O 1
ATOM 717 N N . ALA A 1 93 ? 18.487 1.232 -20.438 1.00 82.69 93 ALA A N 1
ATOM 718 C CA . ALA A 1 93 ? 19.163 0.032 -20.930 1.00 82.69 93 ALA A CA 1
ATOM 719 C C . ALA A 1 93 ? 18.787 -0.281 -22.387 1.00 82.69 93 ALA A C 1
ATOM 721 O O . ALA A 1 93 ? 19.630 -0.738 -23.154 1.00 82.69 93 ALA A O 1
ATOM 722 N N . PHE A 1 94 ? 17.544 0.015 -22.775 1.00 83.06 94 PHE A N 1
ATOM 723 C CA . PHE A 1 94 ? 16.970 -0.327 -24.073 1.00 83.06 94 PHE A CA 1
ATOM 724 C C . PHE A 1 94 ? 16.304 0.904 -24.702 1.00 83.06 94 PHE A C 1
ATOM 726 O O . PHE A 1 94 ? 15.099 1.104 -24.545 1.00 83.06 94 PHE A O 1
ATOM 733 N N . PRO A 1 95 ? 17.076 1.738 -25.425 1.00 80.00 95 PRO A N 1
ATOM 734 C CA . PRO A 1 95 ? 16.565 2.959 -26.049 1.00 80.00 95 PRO A CA 1
ATOM 735 C C . PRO A 1 95 ? 15.489 2.711 -27.113 1.00 80.00 95 PRO A C 1
ATOM 737 O O . PRO A 1 95 ? 14.752 3.628 -27.439 1.00 80.00 95 PRO A O 1
ATOM 740 N N . GLU A 1 96 ? 15.425 1.490 -27.649 1.00 80.94 96 GLU A N 1
ATOM 741 C CA . GLU A 1 96 ? 14.475 1.054 -28.681 1.00 80.94 96 GLU A CA 1
ATOM 742 C C . GLU A 1 96 ? 13.070 0.760 -28.122 1.00 80.94 9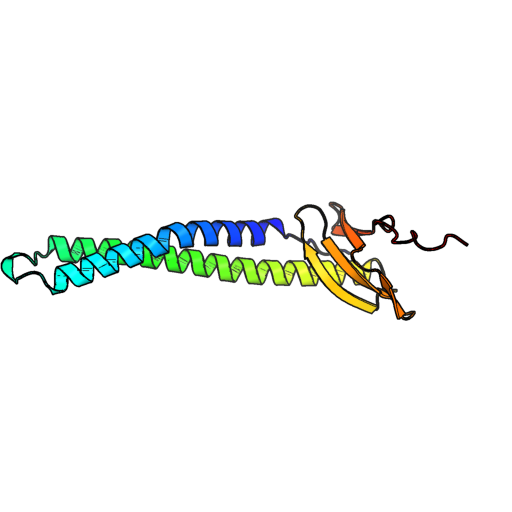6 GLU A C 1
ATOM 744 O O . GLU A 1 96 ? 12.134 0.524 -28.888 1.00 80.94 96 GLU A O 1
ATOM 749 N N . VAL A 1 97 ? 12.912 0.729 -26.791 1.00 79.56 97 VAL A N 1
ATOM 750 C CA . VAL A 1 97 ? 11.616 0.540 -26.130 1.00 79.56 97 VAL A CA 1
ATOM 751 C C . VAL A 1 97 ? 10.888 1.878 -26.086 1.00 79.56 97 VAL A C 1
ATOM 753 O O . VAL A 1 97 ? 11.296 2.805 -25.389 1.00 79.56 97 VAL A O 1
ATOM 756 N N . ARG A 1 98 ? 9.756 1.946 -26.783 1.00 81.50 98 ARG A N 1
ATOM 757 C CA . ARG A 1 98 ? 8.888 3.121 -26.850 1.00 81.50 98 ARG A CA 1
ATOM 758 C C . ARG A 1 98 ? 8.021 3.282 -25.606 1.00 81.50 98 ARG A C 1
ATOM 760 O O . ARG A 1 98 ? 7.810 4.398 -25.131 1.00 81.50 98 ARG A O 1
ATOM 767 N N . SER A 1 99 ? 7.435 2.184 -25.133 1.00 77.56 99 SER A N 1
ATOM 768 C CA . SER A 1 99 ? 6.557 2.192 -23.962 1.00 77.56 99 SER A CA 1
ATOM 769 C C . SER A 1 99 ? 6.460 0.827 -23.294 1.00 77.56 99 SER A C 1
ATOM 771 O O . SER A 1 99 ? 6.477 -0.206 -23.963 1.00 77.56 99 SER A O 1
ATOM 773 N N . VAL A 1 100 ? 6.269 0.852 -21.977 1.00 79.94 100 VAL A N 1
ATOM 774 C CA . VAL A 1 100 ? 5.941 -0.310 -21.144 1.00 79.94 100 VAL A CA 1
ATOM 775 C C . VAL A 1 100 ? 4.450 -0.224 -20.801 1.00 79.94 100 VAL A C 1
ATOM 777 O O . VAL A 1 100 ? 4.044 0.709 -20.109 1.00 79.94 100 VAL A O 1
ATOM 780 N N . GLU A 1 101 ? 3.622 -1.124 -21.344 1.00 74.19 101 GLU A N 1
ATOM 781 C CA . GLU A 1 101 ? 2.147 -1.040 -21.239 1.00 74.19 101 GLU A CA 1
ATOM 782 C C . GLU A 1 101 ? 1.587 -1.770 -20.007 1.00 74.19 101 GLU A C 1
ATOM 784 O O . GLU A 1 101 ? 0.637 -1.288 -19.389 1.00 74.19 101 GLU A O 1
ATOM 789 N N . SER A 1 102 ? 2.170 -2.907 -19.623 1.00 65.81 102 SER A N 1
ATOM 790 C CA . SER A 1 102 ? 1.770 -3.649 -18.424 1.00 65.81 102 SER A CA 1
ATOM 791 C C . SER A 1 102 ? 2.985 -3.996 -17.576 1.00 65.81 102 SER A C 1
ATOM 793 O O . SER A 1 102 ? 4.081 -4.183 -18.101 1.00 65.81 102 SER A O 1
ATOM 795 N N . TYR A 1 103 ? 2.786 -4.014 -16.257 1.00 70.44 103 TYR A N 1
ATOM 796 C CA . TYR A 1 103 ? 3.820 -4.278 -15.267 1.00 70.44 103 TYR A CA 1
ATOM 797 C C . TYR A 1 103 ? 3.252 -5.146 -14.141 1.00 70.44 103 TYR A C 1
ATOM 799 O O . TYR A 1 103 ? 2.258 -4.786 -13.505 1.00 70.44 103 TYR A O 1
ATOM 807 N N . SER A 1 104 ? 3.888 -6.286 -13.877 1.00 73.44 104 SER A N 1
ATOM 808 C CA . SER A 1 104 ? 3.562 -7.164 -12.752 1.00 73.44 104 SER A CA 1
ATOM 809 C C . SER A 1 104 ? 4.836 -7.647 -12.067 1.00 73.44 104 SER A C 1
ATOM 811 O O . SER A 1 104 ? 5.678 -8.285 -12.688 1.00 73.44 104 SER A O 1
ATOM 813 N N . TRP A 1 105 ? 4.982 -7.367 -10.771 1.00 76.44 105 TRP A N 1
ATOM 814 C CA . TRP A 1 105 ? 6.109 -7.855 -9.975 1.00 76.44 105 TRP A CA 1
ATOM 815 C C . TRP A 1 105 ? 5.761 -9.169 -9.277 1.00 76.44 105 TRP A C 1
ATOM 817 O O . TRP A 1 105 ? 4.796 -9.235 -8.513 1.00 76.44 105 TRP A O 1
ATOM 827 N N . THR A 1 106 ? 6.581 -10.199 -9.481 1.00 73.44 106 THR A N 1
ATOM 828 C CA . THR A 1 106 ? 6.373 -11.534 -8.887 1.00 73.44 106 THR A CA 1
ATOM 829 C C . THR A 1 106 ? 7.255 -11.816 -7.668 1.00 73.44 106 THR A C 1
ATOM 831 O O . THR A 1 106 ? 7.112 -12.858 -7.032 1.00 73.44 106 THR A O 1
ATOM 834 N N . GLY A 1 107 ? 8.155 -10.897 -7.306 1.00 68.00 107 GLY A N 1
ATOM 835 C CA . GLY A 1 107 ? 9.080 -11.044 -6.177 1.00 68.00 107 GLY A CA 1
ATOM 836 C C . GLY A 1 107 ? 10.535 -11.237 -6.600 1.00 68.00 107 GLY A C 1
ATOM 837 O O . GLY A 1 107 ? 11.419 -10.683 -5.953 1.00 68.00 107 GLY A O 1
ATOM 838 N N . ALA A 1 108 ? 10.772 -11.978 -7.683 1.00 71.06 108 ALA A N 1
ATOM 839 C CA . ALA A 1 108 ? 12.099 -12.158 -8.279 1.00 71.06 108 ALA A CA 1
ATOM 840 C C . ALA A 1 108 ? 12.233 -11.390 -9.599 1.00 71.06 108 ALA A C 1
ATOM 842 O O . ALA A 1 108 ? 13.250 -10.741 -9.834 1.00 71.06 108 ALA A O 1
ATOM 843 N N . ASP A 1 109 ? 11.169 -11.416 -10.405 1.00 78.25 109 ASP A N 1
ATOM 844 C CA . ASP A 1 109 ? 11.149 -10.830 -11.737 1.00 78.25 109 ASP A CA 1
ATOM 845 C C . ASP A 1 109 ? 9.923 -9.928 -11.929 1.00 78.25 109 ASP A C 1
ATOM 847 O O . ASP A 1 109 ? 8.845 -10.165 -11.359 1.00 78.25 109 ASP A O 1
ATOM 851 N N . ALA A 1 110 ? 10.083 -8.922 -12.784 1.00 80.19 110 ALA A N 1
ATOM 852 C CA . ALA A 1 110 ? 8.989 -8.167 -13.369 1.00 80.19 110 ALA A CA 1
ATOM 853 C C . ALA A 1 110 ? 8.539 -8.834 -14.672 1.00 80.19 110 ALA A C 1
ATOM 855 O O . ALA A 1 110 ? 9.363 -9.206 -15.499 1.00 80.19 110 ALA A O 1
ATOM 856 N N . LEU A 1 111 ? 7.235 -8.951 -14.879 1.00 83.44 111 LEU A N 1
ATOM 857 C CA . LEU A 1 111 ? 6.632 -9.239 -16.173 1.00 83.44 111 LEU A CA 1
ATOM 858 C C . LEU A 1 111 ? 6.207 -7.910 -16.783 1.00 83.44 111 LEU A C 1
ATOM 860 O O . LEU A 1 111 ? 5.466 -7.154 -16.148 1.00 83.44 111 LEU A O 1
ATOM 864 N N . VAL A 1 112 ? 6.697 -7.629 -17.985 1.00 83.81 112 VAL A N 1
ATOM 865 C CA . VAL A 1 112 ? 6.404 -6.390 -18.703 1.00 83.81 112 VAL A CA 1
ATOM 866 C C . VAL A 1 112 ? 6.008 -6.645 -20.143 1.00 83.81 112 VAL A C 1
ATOM 868 O O . VAL A 1 112 ? 6.632 -7.441 -20.843 1.00 83.81 112 VAL A O 1
ATOM 871 N N . ASP A 1 113 ? 5.009 -5.894 -20.590 1.00 83.94 113 ASP A N 1
ATOM 872 C CA . ASP A 1 113 ? 4.671 -5.796 -22.005 1.00 83.94 113 ASP A CA 1
ATOM 873 C C . ASP A 1 113 ? 5.428 -4.617 -22.614 1.00 83.94 113 ASP A C 1
ATOM 875 O O . ASP A 1 113 ? 5.226 -3.460 -22.229 1.00 83.94 113 ASP A O 1
ATOM 879 N N . LEU A 1 114 ? 6.314 -4.916 -23.560 1.00 83.31 114 LEU A N 1
ATOM 880 C CA . LEU A 1 114 ? 7.171 -3.944 -24.224 1.00 83.31 114 LEU A CA 1
ATOM 881 C C . LEU A 1 114 ? 6.613 -3.617 -25.604 1.00 83.31 114 LEU A C 1
ATOM 883 O O . LEU A 1 114 ? 6.279 -4.511 -26.383 1.00 83.31 114 LEU A O 1
ATOM 887 N N . VAL A 1 115 ? 6.581 -2.333 -25.936 1.00 84.12 115 VAL A N 1
ATOM 888 C CA . VAL A 1 115 ? 6.334 -1.853 -27.295 1.00 84.12 115 VAL A CA 1
ATOM 889 C C . VAL A 1 115 ? 7.612 -1.201 -27.790 1.00 84.12 115 VAL A C 1
ATOM 891 O O . VAL A 1 115 ? 8.087 -0.239 -27.188 1.00 84.12 115 VAL A O 1
ATOM 894 N N . MET A 1 116 ? 8.168 -1.729 -28.871 1.00 84.19 116 MET A N 1
ATOM 895 C CA . MET A 1 116 ? 9.372 -1.204 -29.510 1.00 84.19 116 MET A CA 1
ATOM 896 C C . MET A 1 116 ? 9.035 -0.032 -30.442 1.00 84.19 116 MET A C 1
ATOM 898 O O . MET A 1 116 ? 7.890 0.138 -30.873 1.00 84.19 116 MET A O 1
ATOM 902 N N . ASP A 1 117 ? 10.039 0.767 -30.794 1.00 84.31 117 ASP A N 1
ATOM 903 C CA . ASP A 1 117 ? 9.903 1.896 -31.725 1.00 84.31 117 ASP A CA 1
ATOM 904 C C . ASP A 1 117 ? 9.465 1.474 -33.135 1.00 84.31 117 ASP A C 1
ATOM 906 O O . ASP A 1 117 ? 8.776 2.222 -33.831 1.00 84.31 117 ASP A O 1
ATOM 910 N N . ASP A 1 118 ? 9.802 0.250 -33.541 1.00 82.12 118 ASP A N 1
ATOM 911 C CA . ASP A 1 118 ? 9.372 -0.352 -34.808 1.00 82.12 118 ASP A CA 1
ATOM 912 C C . ASP A 1 118 ? 7.915 -0.858 -34.794 1.00 82.12 118 ASP A C 1
ATOM 914 O O . ASP A 1 118 ? 7.412 -1.351 -35.805 1.00 82.12 118 ASP A O 1
ATOM 918 N N . GLY A 1 119 ? 7.219 -0.717 -33.661 1.00 76.25 119 GLY A N 1
ATOM 919 C CA . GLY A 1 119 ? 5.835 -1.137 -33.473 1.00 76.25 119 GLY A CA 1
ATOM 920 C C . GLY A 1 119 ? 5.659 -2.600 -33.062 1.00 76.25 119 GLY A C 1
ATOM 921 O O . GLY A 1 119 ? 4.518 -3.013 -32.833 1.00 76.25 119 GLY A O 1
ATOM 922 N N . ARG A 1 120 ? 6.738 -3.386 -32.925 1.00 82.06 120 ARG A N 1
ATOM 923 C CA . ARG A 1 120 ? 6.659 -4.751 -32.390 1.00 82.06 120 ARG A CA 1
ATOM 924 C C . ARG A 1 120 ? 6.295 -4.725 -30.912 1.00 82.06 120 ARG A C 1
ATOM 926 O O . ARG A 1 120 ? 6.775 -3.890 -30.145 1.00 82.06 120 ARG A O 1
ATOM 933 N N . ARG A 1 121 ? 5.438 -5.664 -30.520 1.00 81.38 121 ARG A N 1
ATOM 934 C CA . ARG A 1 121 ? 4.994 -5.855 -29.140 1.00 81.38 121 ARG A CA 1
ATOM 935 C C . ARG A 1 121 ? 5.546 -7.174 -28.626 1.00 81.38 121 ARG A C 1
ATOM 937 O O . ARG A 1 121 ? 5.332 -8.202 -29.261 1.00 81.38 121 ARG A O 1
ATOM 944 N N . TYR A 1 122 ? 6.214 -7.136 -27.483 1.00 79.81 122 TYR A N 1
ATOM 945 C CA . TYR A 1 122 ? 6.642 -8.322 -26.755 1.00 79.81 122 TYR A CA 1
ATOM 946 C C . TYR A 1 122 ? 5.830 -8.399 -25.471 1.00 79.81 122 TYR A C 1
ATOM 948 O O . TYR A 1 122 ? 5.902 -7.494 -24.643 1.00 79.81 122 TYR A O 1
ATOM 956 N N . LEU A 1 123 ? 5.022 -9.447 -25.336 1.00 81.00 123 LEU A N 1
ATOM 957 C CA . LEU A 1 123 ? 4.135 -9.629 -24.192 1.00 81.00 123 LEU A CA 1
ATOM 958 C C . LEU A 1 123 ? 4.800 -10.515 -23.138 1.00 81.00 123 LEU A C 1
ATOM 960 O O . LEU A 1 123 ? 5.484 -11.479 -23.478 1.00 81.00 123 LEU A O 1
ATOM 964 N N . GLY A 1 124 ? 4.581 -10.199 -21.863 1.00 76.19 124 GLY A N 1
ATOM 965 C CA . GLY A 1 124 ? 5.015 -11.018 -20.734 1.00 76.19 124 GLY A CA 1
ATOM 966 C C . GLY A 1 124 ? 6.529 -11.208 -20.638 1.00 76.19 124 GLY A C 1
ATOM 967 O O . GLY A 1 124 ? 6.981 -12.239 -20.137 1.00 76.19 124 GLY A O 1
ATOM 968 N N . VAL A 1 125 ? 7.323 -10.240 -21.107 1.00 81.50 125 VAL A N 1
ATOM 969 C CA . VAL A 1 125 ? 8.785 -10.330 -21.054 1.00 81.50 125 VAL A CA 1
ATOM 970 C C . VAL A 1 125 ? 9.231 -10.287 -19.605 1.00 81.50 125 VAL A C 1
ATOM 972 O O . VAL A 1 125 ? 8.860 -9.393 -18.840 1.00 81.50 125 VAL A O 1
ATOM 975 N N . ARG A 1 126 ? 10.054 -11.261 -19.227 1.00 81.81 126 ARG A N 1
ATOM 976 C CA . ARG A 1 126 ? 10.612 -11.339 -17.887 1.00 81.81 126 ARG A CA 1
ATOM 977 C C . ARG A 1 126 ? 11.820 -10.414 -17.782 1.00 81.81 126 ARG A C 1
ATOM 979 O O . ARG A 1 126 ? 12.813 -10.588 -18.487 1.00 81.81 126 ARG A O 1
ATOM 986 N N . VAL A 1 127 ? 11.729 -9.447 -16.879 1.00 81.12 127 VAL A N 1
ATOM 987 C CA . VAL A 1 127 ? 12.802 -8.534 -16.496 1.00 81.12 127 VAL A CA 1
ATOM 988 C C . VAL A 1 127 ? 13.274 -8.895 -15.102 1.00 81.12 127 VAL A C 1
ATOM 990 O O . VAL A 1 127 ? 12.583 -8.647 -14.112 1.00 81.12 127 VAL A O 1
ATOM 993 N N . SER A 1 128 ? 14.479 -9.444 -15.027 1.00 82.19 128 SER A N 1
ATOM 994 C CA . SER A 1 128 ? 15.189 -9.601 -13.760 1.00 82.19 128 SER A CA 1
ATOM 995 C C . SER A 1 128 ? 16.075 -8.380 -13.514 1.00 82.19 128 SER A C 1
ATOM 997 O O . SER A 1 128 ? 16.523 -7.717 -14.456 1.00 82.19 128 SER A O 1
ATOM 999 N N . GLN A 1 129 ? 16.329 -8.055 -12.247 1.00 77.00 129 GLN A N 1
ATOM 1000 C CA . GLN A 1 129 ? 17.293 -7.015 -11.890 1.00 77.00 129 GLN A CA 1
ATOM 1001 C C . GLN A 1 129 ? 18.572 -7.609 -11.329 1.00 77.00 129 GLN A C 1
ATOM 1003 O O . GLN A 1 129 ? 18.557 -8.398 -10.385 1.00 77.00 129 GLN A O 1
ATOM 1008 N N . GLN A 1 130 ? 19.696 -7.146 -11.865 1.00 78.25 130 GLN A N 1
ATOM 1009 C CA . GLN A 1 130 ? 20.990 -7.372 -11.242 1.00 78.25 130 GLN A CA 1
ATOM 1010 C C . GLN A 1 130 ? 21.169 -6.476 -10.012 1.00 78.25 130 GLN A C 1
ATOM 1012 O O . GLN A 1 130 ? 20.546 -5.422 -9.880 1.00 78.25 130 GLN A O 1
ATOM 1017 N N . SER A 1 131 ? 22.109 -6.838 -9.137 1.00 72.19 131 SER A N 1
ATOM 1018 C CA . SER A 1 131 ? 22.481 -6.030 -7.964 1.00 72.19 131 SER A CA 1
ATOM 1019 C C . SER A 1 131 ? 22.975 -4.616 -8.315 1.00 72.19 131 SER A C 1
ATOM 1021 O O . SER A 1 131 ? 22.940 -3.726 -7.468 1.00 72.19 131 SER A O 1
ATOM 1023 N N . SER A 1 132 ? 23.398 -4.393 -9.564 1.00 72.44 132 SER A N 1
ATOM 1024 C CA . SER A 1 132 ? 23.769 -3.089 -10.129 1.00 72.44 132 SER A CA 1
ATOM 1025 C C . SER A 1 132 ? 22.571 -2.193 -10.491 1.00 72.44 132 SER A C 1
ATOM 1027 O O . SER A 1 132 ? 22.775 -1.029 -10.842 1.00 72.44 132 SER A O 1
ATOM 1029 N N . GLY A 1 133 ? 21.339 -2.711 -10.426 1.00 70.56 133 GLY A N 1
ATOM 1030 C CA . GLY A 1 133 ? 20.119 -2.045 -10.897 1.00 70.56 133 GLY A CA 1
ATOM 1031 C C . GLY A 1 133 ? 19.907 -2.128 -12.413 1.00 70.56 133 GLY A C 1
ATOM 1032 O O . GLY A 1 133 ? 18.958 -1.539 -12.929 1.00 70.56 133 GLY A O 1
ATOM 1033 N N . GLU A 1 134 ? 20.780 -2.834 -13.134 1.00 79.06 134 GLU A N 1
ATOM 1034 C CA . GLU A 1 134 ? 20.636 -3.066 -14.570 1.00 79.06 134 GLU A CA 1
ATOM 1035 C C . GLU A 1 134 ? 19.554 -4.125 -14.850 1.00 79.06 134 GLU A C 1
ATOM 1037 O O . GLU A 1 134 ? 19.637 -5.231 -14.295 1.00 79.06 134 GLU A O 1
ATOM 1042 N N . PRO A 1 135 ? 18.552 -3.818 -15.698 1.00 80.88 135 PRO A N 1
ATOM 1043 C CA . PRO A 1 135 ? 17.533 -4.782 -16.094 1.00 80.88 135 PRO A CA 1
ATOM 1044 C C . PRO A 1 135 ? 18.091 -5.769 -17.131 1.00 80.88 135 PRO A C 1
ATOM 1046 O O . PRO A 1 135 ? 18.713 -5.361 -18.110 1.00 80.88 135 PRO A O 1
ATOM 1049 N N . GLN A 1 136 ? 17.836 -7.064 -16.943 1.00 80.69 136 GLN A N 1
ATOM 1050 C CA . GLN A 1 136 ? 18.089 -8.099 -17.949 1.00 80.69 136 GLN A CA 1
ATOM 1051 C C . GLN A 1 136 ? 16.766 -8.669 -18.456 1.00 80.69 136 GLN A C 1
ATOM 1053 O O . GLN A 1 136 ? 15.936 -9.107 -17.656 1.00 80.69 136 GLN A O 1
ATOM 1058 N N . PHE A 1 137 ? 16.598 -8.695 -19.779 1.00 77.69 137 PHE A N 1
ATOM 1059 C CA . PHE A 1 137 ? 15.512 -9.430 -20.419 1.00 77.69 137 PHE A CA 1
ATOM 1060 C C . PHE A 1 137 ? 15.884 -10.898 -20.561 1.00 77.69 137 PHE A C 1
ATOM 1062 O O . PHE A 1 137 ? 16.934 -11.221 -21.116 1.00 77.69 137 PHE A O 1
ATOM 1069 N N . ASP A 1 138 ? 14.980 -11.777 -20.151 1.00 69.88 138 ASP A N 1
ATOM 1070 C CA . ASP A 1 138 ? 14.945 -13.123 -20.701 1.00 69.88 138 ASP A CA 1
ATOM 1071 C C . ASP A 1 138 ? 13.941 -13.139 -21.855 1.00 69.88 138 ASP A C 1
ATOM 1073 O O . ASP A 1 138 ? 12.727 -13.223 -21.658 1.00 69.88 138 ASP A O 1
ATOM 1077 N N . LEU A 1 139 ? 14.458 -12.991 -23.076 1.00 62.41 139 LEU A N 1
ATOM 1078 C CA . LEU A 1 139 ? 13.659 -13.076 -24.301 1.00 62.41 139 LEU A CA 1
ATOM 1079 C C . LEU A 1 139 ? 13.307 -14.530 -24.670 1.00 62.41 139 LEU A C 1
ATOM 1081 O O . LEU A 1 139 ? 12.621 -14.735 -25.664 1.00 62.41 139 LEU A O 1
ATOM 1085 N N . ASN A 1 140 ? 13.729 -15.530 -23.880 1.00 57.16 140 ASN A N 1
ATOM 1086 C CA . ASN A 1 140 ? 13.360 -16.939 -24.075 1.00 57.16 140 ASN A CA 1
ATOM 1087 C C . ASN A 1 140 ? 12.073 -17.339 -23.325 1.00 57.16 140 ASN A C 1
ATOM 1089 O O . ASN A 1 140 ? 11.836 -18.528 -23.098 1.00 57.16 140 ASN A O 1
ATOM 1093 N N . GLY A 1 141 ? 11.244 -16.369 -22.913 1.00 48.22 141 GLY A N 1
ATOM 1094 C CA . GLY A 1 141 ? 9.876 -16.647 -22.460 1.00 48.22 141 GLY A CA 1
ATOM 1095 C C . GLY A 1 141 ? 9.114 -17.460 -23.517 1.00 48.22 141 GLY A C 1
ATOM 1096 O O . GLY A 1 141 ? 9.455 -17.350 -24.693 1.00 48.22 141 GLY A O 1
ATOM 1097 N N . PRO A 1 142 ? 8.141 -18.308 -23.123 1.00 44.22 142 PRO A N 1
ATOM 1098 C CA . PRO A 1 142 ? 7.556 -19.318 -24.002 1.00 44.22 142 PRO A CA 1
ATOM 1099 C C . PRO A 1 142 ? 7.089 -18.666 -25.301 1.00 44.22 142 PRO A C 1
ATOM 1101 O O . PRO A 1 142 ? 6.144 -17.883 -25.311 1.00 44.22 142 PRO A O 1
ATOM 1104 N N . SER A 1 143 ? 7.799 -18.959 -26.386 1.00 49.09 143 SER A N 1
ATOM 1105 C CA . SER A 1 143 ? 7.360 -18.614 -27.723 1.00 49.09 143 SER A CA 1
ATOM 1106 C C . SER A 1 143 ? 6.089 -19.417 -27.974 1.00 49.09 143 SER A C 1
ATOM 1108 O O . SER A 1 143 ? 6.158 -20.647 -28.034 1.00 49.09 143 SER A O 1
ATOM 1110 N N . ASP A 1 144 ? 4.953 -18.748 -28.154 1.00 47.81 144 ASP A N 1
ATOM 1111 C CA . ASP A 1 144 ? 3.740 -19.311 -28.775 1.00 47.81 144 ASP A CA 1
ATOM 1112 C C . ASP A 1 144 ? 3.986 -19.634 -30.273 1.00 47.81 144 ASP A C 1
ATOM 1114 O O . ASP A 1 144 ? 3.116 -19.495 -31.125 1.00 47.81 144 ASP A O 1
ATOM 1118 N N . ASP A 1 145 ? 5.185 -20.114 -30.610 1.00 46.50 145 ASP A N 1
ATOM 1119 C CA . ASP A 1 145 ? 5.538 -20.696 -31.900 1.00 46.50 145 ASP A CA 1
ATOM 1120 C C . ASP A 1 145 ? 5.180 -22.189 -31.851 1.00 46.50 145 ASP A C 1
ATOM 1122 O O . ASP A 1 145 ? 6.018 -23.082 -31.984 1.00 46.50 145 ASP A O 1
ATOM 1126 N N . ALA A 1 146 ? 3.906 -22.458 -31.583 1.00 47.62 146 ALA A N 1
ATOM 1127 C CA . ALA A 1 146 ? 3.294 -23.773 -31.683 1.00 47.62 146 ALA A CA 1
ATOM 1128 C C . ALA A 1 146 ? 2.006 -23.673 -32.502 1.00 47.62 146 ALA A C 1
ATOM 1130 O O . ALA A 1 146 ? 0.978 -24.183 -32.088 1.00 47.62 146 ALA A O 1
ATOM 1131 N N . ASP A 1 147 ? 2.064 -23.011 -33.656 1.00 50.09 147 ASP A N 1
ATOM 1132 C CA . ASP A 1 147 ? 1.068 -23.172 -34.713 1.00 50.09 147 ASP A CA 1
ATOM 1133 C C . ASP A 1 147 ? 1.740 -22.975 -36.074 1.00 50.09 147 ASP A C 1
ATOM 1135 O O . ASP 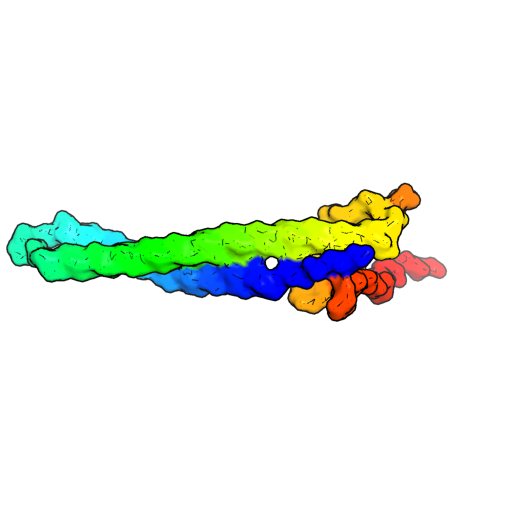A 1 147 ? 2.028 -21.865 -36.520 1.00 50.09 147 ASP A O 1
ATOM 1139 N N . GLY A 1 148 ? 2.024 -24.098 -36.728 1.00 39.41 148 GLY A N 1
ATOM 1140 C CA . GLY A 1 148 ? 2.618 -24.118 -38.057 1.00 39.41 148 GLY A CA 1
ATOM 1141 C C . GLY A 1 148 ? 2.890 -25.518 -38.596 1.00 39.41 148 GLY A C 1
ATOM 1142 O O . GLY A 1 148 ? 3.858 -25.687 -39.329 1.00 39.41 148 GLY A O 1
ATOM 1143 N N . ASP A 1 149 ? 2.072 -26.512 -38.230 1.00 42.00 149 ASP A N 1
ATOM 1144 C CA . ASP A 1 149 ? 1.983 -27.762 -38.990 1.00 42.00 149 ASP A CA 1
ATOM 1145 C C . ASP A 1 149 ? 1.318 -27.441 -40.342 1.00 42.00 149 ASP A C 1
ATOM 1147 O O . ASP A 1 149 ? 0.136 -27.088 -40.406 1.00 42.00 149 ASP A O 1
ATOM 1151 N N . CYS A 1 150 ? 2.095 -27.535 -41.421 1.00 46.12 150 CYS A N 1
ATOM 1152 C CA . CYS A 1 150 ? 1.640 -27.698 -42.802 1.00 46.12 150 CYS A CA 1
ATOM 1153 C C . CYS A 1 150 ? 2.566 -28.697 -43.499 1.00 46.12 150 CYS A C 1
ATOM 1155 O O . CYS A 1 150 ? 3.795 -28.456 -43.493 1.00 46.12 150 CYS A O 1
#

Secondary structure (DSSP, 8-state):
-PPP--SHHHHHHHHHHHHHHHHHHHHHHHHHHHHHHHHHS-GGG--HHHHHHHHHHHHHHHHHHHHHHHHHHHHHHHHHHHHHHHHHHHHHH-TTEEEEEEEEE-SSEEEEEEEETTS-EEEEEEEEE-TTS-EEEETTS---------

Sequence (150 aa):
MYTHVDYLTPMVQLGAAVVGLLVAVPLLVHVLLRWRRYRRDSRGLRTYQRRASLWTQAGVGAAALVLALVMVASGLVGLQRADEAMIANIHRAFPEVRSVESYSWTGADALVDLVMDDGRRYLGVRVSQQSSGEPQFDLNGPSDDADGDC

Organism: NCBI:txid1285193

Radius of gyration: 25.31 Å; chains: 1; bounding box: 53×33×81 Å

pLDDT: mean 82.78, std 12.44, range [39.41, 96.69]

Foldseek 3Di:
DADDADLPQLVVLLVVLVVLCVVLVVLQVVLVVLVVVLVVDDPVVNDPVSVVVSVVSNVVSVVSNVSSVVSNVVSVVSVVVNVVRLQVLCCVLCVQFPDWDDWDDPPFWIFTWTQGPVRDIDGRWTWGADPVNHTDTPPVDPPPPPDDDD